Protein AF-S7RKQ4-F1 (afdb_monomer_lite)

Secondary structure (DSSP, 8-state):
-HHHHHH-TTTSTT--TTSPPPHHHHHHHIIIIIHHHHHHHHHHTTPPPPPBPTTGGG-THHHH-HHHHHHSB-SSPPPP------

pLDDT: mean 81.11, std 13.36, range [43.47, 96.31]

Radius of gyration: 15.57 Å; chains: 1; bounding box: 34×43×29 Å

Organism: Gloeophyllum trabeum (strain ATCC 11539 / FP-39264 / Madison 617) (NCBI:txid670483)

Sequence (86 aa):
MDELFLLGRGVCADWDPEEWICMDCVDDFLRHQLHIWWLDRKMKDGSILWKDCPKGYDCVDQIHDTKHARDYNHLCEPAPATITNA

Foldseek 3Di:
DVVLLVQPVPLCVPPDPPDDDDVVSVVVSCLPRVLVVVVVVCVVVVHDAAAADLCALVDPCCVVPVVVVVRHHNSDHHHPPPPPPD

Structure (mmCIF, N/CA/C/O backbone):
data_AF-S7RKQ4-F1
#
_entry.id   AF-S7RKQ4-F1
#
loop_
_atom_site.group_PDB
_atom_site.id
_atom_site.type_symbol
_atom_site.label_atom_id
_atom_site.label_alt_id
_atom_site.label_comp_id
_atom_site.label_asym_id
_atom_site.label_entity_id
_atom_site.label_seq_id
_atom_site.pdbx_PDB_ins_code
_atom_site.Cartn_x
_atom_site.Cartn_y
_atom_site.Cartn_z
_atom_site.occupancy
_atom_site.B_iso_or_equiv
_atom_site.auth_seq_id
_atom_site.auth_comp_id
_atom_site.auth_asym_id
_atom_site.auth_atom_id
_atom_site.pdbx_PDB_model_num
ATOM 1 N N . MET A 1 1 ? 8.507 -16.064 3.240 1.00 55.28 1 MET A N 1
ATOM 2 C CA . MET A 1 1 ? 8.877 -15.292 2.035 1.00 55.28 1 MET A CA 1
ATOM 3 C C . MET A 1 1 ? 8.152 -15.851 0.824 1.00 55.28 1 MET A C 1
ATOM 5 O O . MET A 1 1 ? 7.645 -15.070 0.047 1.00 55.28 1 MET A O 1
ATOM 9 N N . ASP A 1 2 ? 7.979 -17.165 0.724 1.00 59.22 2 ASP A N 1
ATOM 10 C CA . ASP A 1 2 ? 7.299 -17.822 -0.405 1.00 59.22 2 ASP A CA 1
ATOM 11 C C . ASP A 1 2 ? 5.869 -17.298 -0.664 1.00 59.22 2 ASP A C 1
ATOM 13 O O . ASP A 1 2 ? 5.487 -17.054 -1.802 1.00 59.22 2 ASP A O 1
ATOM 17 N N . GLU A 1 3 ? 5.098 -17.001 0.389 1.00 62.78 3 GLU A N 1
ATOM 18 C CA . GLU A 1 3 ? 3.759 -16.393 0.261 1.00 62.78 3 GLU A CA 1
ATOM 19 C C . GLU A 1 3 ? 3.768 -14.959 -0.304 1.00 62.78 3 GLU A C 1
ATOM 21 O O . GLU A 1 3 ? 2.785 -14.532 -0.905 1.00 62.78 3 GLU A O 1
ATOM 26 N N . LEU A 1 4 ? 4.863 -14.213 -0.122 1.00 64.38 4 LEU A N 1
ATOM 27 C CA . LEU A 1 4 ? 5.030 -12.855 -0.655 1.00 64.38 4 LEU A CA 1
ATOM 28 C C . LEU A 1 4 ? 5.180 -12.899 -2.185 1.00 64.38 4 LEU A C 1
ATOM 30 O O . LEU A 1 4 ? 4.580 -12.085 -2.880 1.00 64.38 4 LEU A O 1
ATOM 34 N N . PHE A 1 5 ? 5.892 -13.900 -2.711 1.00 60.25 5 PHE A N 1
ATOM 35 C CA . PHE A 1 5 ? 6.021 -14.130 -4.155 1.00 60.25 5 PHE A CA 1
ATOM 36 C C . PHE A 1 5 ? 4.711 -14.623 -4.792 1.00 60.25 5 PHE A C 1
ATOM 38 O O . PHE A 1 5 ? 4.392 -14.231 -5.910 1.00 60.25 5 PHE A O 1
ATOM 45 N N . LEU A 1 6 ? 3.897 -15.403 -4.067 1.00 59.88 6 LEU A N 1
ATOM 46 C CA . LEU A 1 6 ? 2.573 -15.852 -4.537 1.00 59.88 6 LEU A CA 1
ATOM 47 C C . LEU A 1 6 ? 1.531 -14.720 -4.621 1.00 59.88 6 LEU A C 1
ATOM 49 O O . LEU A 1 6 ? 0.571 -14.815 -5.392 1.00 59.88 6 LEU A O 1
ATOM 53 N N . LEU A 1 7 ? 1.705 -13.659 -3.828 1.00 58.16 7 LEU A N 1
ATOM 54 C CA . LEU A 1 7 ? 0.882 -12.447 -3.882 1.00 58.16 7 LEU A CA 1
ATOM 55 C C . LEU A 1 7 ? 1.342 -11.458 -4.961 1.00 58.16 7 LEU A C 1
ATOM 57 O O . LEU A 1 7 ? 0.540 -10.628 -5.382 1.00 58.16 7 LEU A O 1
ATOM 61 N N . GLY A 1 8 ? 2.571 -11.608 -5.465 1.00 52.38 8 GLY A N 1
ATOM 62 C CA . GLY A 1 8 ? 3.187 -10.806 -6.523 1.00 52.38 8 GLY A CA 1
ATOM 63 C C . GLY A 1 8 ? 2.587 -10.995 -7.918 1.00 52.38 8 GLY A C 1
ATOM 64 O O . GLY A 1 8 ? 3.317 -11.139 -8.898 1.00 52.38 8 GLY A O 1
ATOM 65 N N . ARG A 1 9 ? 1.255 -10.998 -8.043 1.00 56.38 9 ARG A N 1
ATOM 66 C CA . ARG A 1 9 ? 0.571 -10.998 -9.341 1.00 56.38 9 ARG A CA 1
ATOM 67 C C . ARG A 1 9 ? 0.881 -9.678 -10.052 1.00 56.38 9 ARG A C 1
ATOM 69 O O . ARG A 1 9 ? 0.253 -8.662 -9.780 1.00 56.38 9 ARG A O 1
ATOM 76 N N . GLY A 1 10 ? 1.867 -9.699 -10.944 1.00 61.53 10 GLY A N 1
ATOM 77 C CA . GLY A 1 10 ? 2.218 -8.587 -11.829 1.00 61.53 10 GLY A CA 1
ATOM 78 C C . GLY A 1 10 ? 3.719 -8.314 -11.883 1.00 61.53 10 GLY A C 1
ATOM 79 O O . GLY A 1 10 ? 4.334 -8.545 -12.914 1.00 61.53 10 GLY A O 1
ATOM 80 N N . VAL A 1 11 ? 4.312 -7.844 -10.781 1.00 65.44 11 VAL A N 1
ATOM 81 C CA . VAL A 1 11 ? 5.701 -7.327 -10.775 1.00 65.44 11 VAL A CA 1
ATOM 82 C C . VAL A 1 11 ? 6.753 -8.434 -10.906 1.00 65.44 11 VAL A C 1
ATOM 84 O O . VAL A 1 11 ? 7.786 -8.226 -11.533 1.00 65.44 11 VAL A O 1
ATOM 87 N N . CYS A 1 12 ? 6.487 -9.616 -10.350 1.00 67.06 12 CYS A N 1
ATOM 88 C CA . CYS A 1 12 ? 7.441 -10.729 -10.301 1.00 67.06 12 CYS A CA 1
ATOM 89 C C . CYS A 1 12 ? 6.822 -12.065 -10.735 1.00 67.06 12 CYS A C 1
ATOM 91 O O . CYS A 1 12 ? 7.324 -13.123 -10.370 1.00 67.06 12 CYS A O 1
ATOM 93 N N . ALA A 1 13 ? 5.704 -12.026 -11.468 1.00 67.50 13 ALA A N 1
ATOM 94 C CA . ALA A 1 13 ? 4.947 -13.227 -11.828 1.00 67.50 13 ALA A CA 1
ATOM 95 C C . ALA A 1 13 ? 5.769 -14.234 -12.655 1.00 67.50 13 ALA A C 1
ATOM 97 O O . ALA A 1 13 ? 5.535 -15.435 -12.545 1.00 67.50 13 ALA A O 1
ATOM 98 N N . ASP A 1 14 ? 6.744 -13.734 -13.419 1.00 75.88 14 ASP A N 1
ATOM 99 C CA . ASP A 1 14 ? 7.619 -14.524 -14.289 1.00 75.88 14 ASP A CA 1
ATOM 100 C C . ASP A 1 14 ? 9.051 -14.659 -13.737 1.00 75.88 14 ASP A C 1
ATOM 102 O O . ASP A 1 14 ? 9.954 -15.060 -14.466 1.00 75.88 14 ASP A O 1
ATOM 106 N N . TRP A 1 15 ? 9.296 -14.278 -12.477 1.00 79.94 15 TRP A N 1
ATOM 107 C CA . TRP A 1 15 ? 10.633 -14.391 -11.889 1.00 79.94 15 TRP A CA 1
ATOM 108 C C . TRP A 1 15 ? 10.948 -15.840 -11.530 1.00 79.94 15 TRP A C 1
ATOM 110 O O . TRP A 1 15 ? 10.169 -16.497 -10.834 1.00 79.94 15 TRP A O 1
ATOM 120 N N . ASP A 1 16 ? 12.117 -16.311 -11.961 1.00 79.94 16 ASP A N 1
ATOM 121 C CA . ASP A 1 16 ? 12.664 -17.588 -11.519 1.00 79.94 16 ASP A CA 1
ATOM 122 C C . ASP A 1 16 ? 13.226 -17.434 -10.090 1.00 79.94 16 ASP A C 1
ATOM 124 O O . ASP A 1 16 ? 14.096 -16.587 -9.861 1.00 79.94 16 ASP A O 1
ATOM 128 N N . PRO A 1 1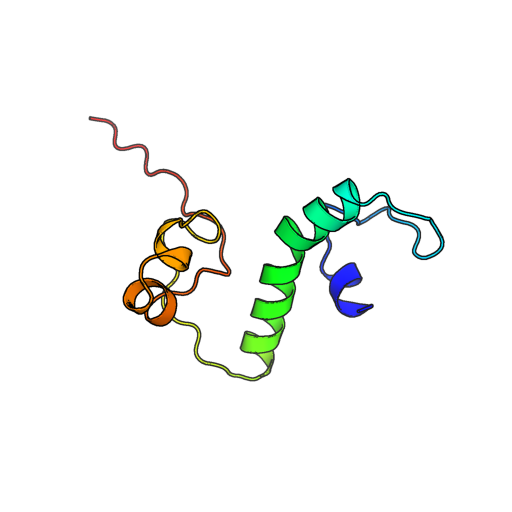7 ? 12.758 -18.229 -9.109 1.00 75.94 17 PRO A N 1
ATOM 129 C CA . PRO A 1 17 ? 13.296 -18.219 -7.750 1.00 75.94 17 PRO A CA 1
ATOM 130 C C . PRO A 1 17 ? 14.802 -18.515 -7.651 1.00 75.94 17 PRO A C 1
ATOM 132 O O . PRO A 1 17 ? 15.405 -18.209 -6.621 1.00 75.94 17 PRO A O 1
ATOM 135 N N . GLU A 1 18 ? 15.400 -19.133 -8.673 1.00 82.25 18 GLU A N 1
ATOM 136 C CA . GLU A 1 18 ? 16.829 -19.460 -8.729 1.00 82.25 18 GLU A CA 1
ATOM 137 C C . GLU A 1 18 ? 17.675 -18.392 -9.453 1.00 82.25 18 GLU A C 1
ATOM 139 O O . GLU A 1 18 ? 18.909 -18.464 -9.433 1.00 82.25 18 GLU A O 1
ATOM 144 N N . GLU A 1 19 ? 17.051 -17.374 -10.056 1.00 85.69 19 GLU A N 1
ATOM 145 C CA . GLU A 1 19 ? 17.757 -16.294 -10.746 1.00 85.69 19 GLU A CA 1
ATOM 146 C C . GLU A 1 19 ? 18.189 -15.154 -9.814 1.00 85.69 19 GLU A C 1
ATOM 148 O O . GLU A 1 19 ? 17.572 -14.825 -8.799 1.00 85.69 19 GLU A O 1
ATOM 153 N N . TRP A 1 20 ? 19.291 -14.504 -10.193 1.00 86.25 20 TRP A N 1
ATOM 154 C CA . TRP A 1 20 ? 19.769 -13.308 -9.512 1.00 86.25 20 TRP A CA 1
ATOM 155 C C . TRP A 1 20 ? 18.973 -12.095 -9.985 1.00 86.25 20 TRP A C 1
ATOM 157 O O . TRP A 1 20 ? 18.940 -11.794 -11.176 1.00 86.25 20 TRP A O 1
ATOM 167 N N . ILE A 1 21 ? 18.419 -11.342 -9.039 1.00 86.50 21 ILE A N 1
ATOM 168 C CA . ILE A 1 21 ? 17.759 -10.062 -9.303 1.00 86.50 21 ILE A CA 1
ATOM 169 C C . ILE A 1 21 ? 18.672 -8.899 -8.917 1.00 86.50 21 ILE A C 1
ATOM 171 O O . ILE A 1 21 ? 19.431 -8.973 -7.946 1.00 86.50 21 ILE A O 1
ATOM 175 N N . CYS A 1 22 ? 18.621 -7.811 -9.685 1.00 90.25 22 CYS A N 1
ATOM 176 C CA . CYS A 1 22 ? 19.353 -6.601 -9.330 1.00 90.25 22 CYS A CA 1
ATOM 177 C C . CYS A 1 22 ? 18.661 -5.861 -8.173 1.00 90.25 22 CYS A C 1
ATOM 179 O O . CYS A 1 22 ? 17.489 -6.091 -7.867 1.00 90.25 22 CYS A O 1
ATOM 181 N N . MET A 1 23 ? 19.388 -4.938 -7.540 1.00 87.19 23 MET A N 1
ATOM 182 C CA . MET A 1 23 ? 18.854 -4.162 -6.417 1.00 87.19 23 MET A CA 1
ATOM 183 C C . MET A 1 23 ? 17.671 -3.271 -6.805 1.00 87.19 23 MET A C 1
ATOM 185 O O . MET A 1 23 ? 16.783 -3.085 -5.981 1.00 87.19 23 MET A O 1
ATOM 189 N N . ASP A 1 24 ? 17.622 -2.777 -8.043 1.00 88.19 24 ASP A N 1
ATOM 190 C CA . ASP A 1 24 ? 16.497 -1.965 -8.522 1.00 88.19 24 ASP A CA 1
ATOM 191 C C . ASP A 1 24 ? 15.213 -2.804 -8.593 1.00 88.19 24 ASP A C 1
ATOM 193 O O . ASP A 1 24 ? 14.167 -2.384 -8.109 1.00 88.19 24 ASP A O 1
ATOM 197 N N . CYS A 1 25 ? 15.306 -4.046 -9.086 1.00 85.88 25 CYS A N 1
ATOM 198 C CA . CYS A 1 25 ? 14.183 -4.983 -9.076 1.00 85.88 25 CYS A CA 1
ATOM 199 C C . CYS A 1 25 ? 13.726 -5.311 -7.647 1.00 85.88 25 CYS A C 1
ATOM 201 O O . CYS A 1 25 ? 12.525 -5.389 -7.390 1.00 85.88 25 CYS A O 1
ATOM 203 N N . VAL A 1 26 ? 14.662 -5.481 -6.704 1.00 85.25 26 VAL A N 1
ATOM 204 C CA . VAL A 1 26 ? 14.321 -5.674 -5.284 1.00 85.25 26 VAL A CA 1
ATOM 205 C C . VAL A 1 26 ? 13.557 -4.465 -4.744 1.00 85.25 26 VAL A C 1
ATOM 207 O O . VAL A 1 26 ? 12.534 -4.647 -4.085 1.00 85.25 26 VAL A O 1
ATOM 210 N N . ASP A 1 27 ? 14.028 -3.247 -5.017 1.00 83.31 27 ASP A N 1
ATOM 211 C CA . ASP A 1 27 ? 13.380 -2.019 -4.548 1.00 83.31 27 ASP A CA 1
ATOM 212 C C . ASP A 1 27 ? 11.957 -1.894 -5.112 1.00 83.31 27 ASP A C 1
ATOM 214 O O . ASP A 1 27 ? 11.004 -1.703 -4.353 1.00 83.31 27 ASP A O 1
ATOM 218 N N . ASP A 1 28 ? 11.783 -2.119 -6.416 1.00 82.50 28 ASP A N 1
ATOM 219 C CA . ASP A 1 28 ? 10.471 -2.110 -7.065 1.00 82.50 28 ASP A CA 1
ATOM 220 C C . ASP A 1 28 ? 9.526 -3.154 -6.467 1.00 82.50 28 ASP A C 1
ATOM 222 O O . ASP A 1 28 ? 8.360 -2.859 -6.185 1.00 82.50 28 ASP A O 1
ATOM 226 N N . PHE A 1 29 ? 10.010 -4.370 -6.219 1.00 83.19 29 PHE A N 1
ATOM 227 C CA . PHE A 1 29 ? 9.204 -5.407 -5.589 1.00 83.19 29 PHE A CA 1
ATOM 228 C C . PHE A 1 29 ? 8.750 -5.004 -4.184 1.00 83.19 29 PHE A C 1
ATOM 230 O O . PHE A 1 29 ? 7.567 -5.124 -3.856 1.00 83.19 29 PHE A O 1
ATOM 237 N N . LEU A 1 30 ? 9.658 -4.486 -3.353 1.00 82.31 30 LEU A N 1
ATOM 238 C CA . LEU A 1 30 ? 9.317 -4.060 -1.996 1.00 82.31 30 LEU A CA 1
ATOM 239 C C . LEU A 1 30 ? 8.311 -2.904 -2.010 1.00 82.31 30 LEU A C 1
ATOM 241 O O . LEU A 1 30 ? 7.352 -2.933 -1.237 1.00 82.31 30 LEU A O 1
ATOM 245 N N . ARG A 1 31 ? 8.469 -1.931 -2.915 1.00 78.94 31 ARG A N 1
ATOM 246 C CA . ARG A 1 31 ? 7.526 -0.812 -3.065 1.00 78.94 31 ARG A CA 1
ATOM 247 C C . ARG A 1 31 ? 6.119 -1.293 -3.397 1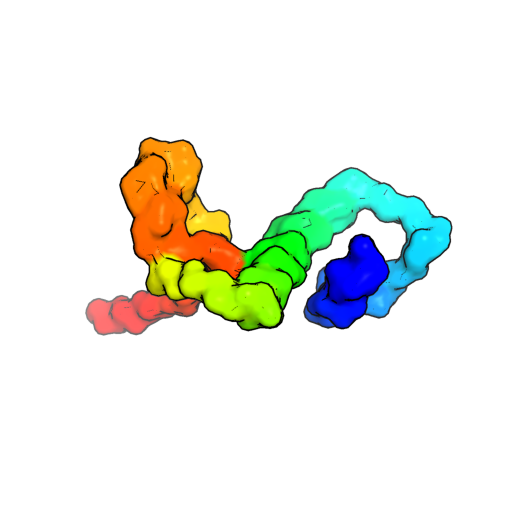.00 78.94 31 ARG A C 1
ATOM 249 O O . ARG A 1 31 ? 5.167 -0.859 -2.753 1.00 78.94 31 ARG A O 1
ATOM 256 N N . HIS A 1 32 ? 5.988 -2.220 -4.342 1.00 79.00 32 HIS A N 1
ATOM 257 C CA . HIS A 1 32 ? 4.681 -2.620 -4.862 1.00 79.00 32 HIS A CA 1
ATOM 258 C C . HIS A 1 32 ? 4.025 -3.783 -4.107 1.00 79.00 32 HIS A C 1
ATOM 260 O O . HIS A 1 32 ? 2.804 -3.854 -4.078 1.00 79.00 32 HIS A O 1
ATOM 266 N N . GLN A 1 33 ? 4.790 -4.698 -3.502 1.00 82.69 33 GLN A N 1
ATOM 267 C CA . GLN A 1 33 ? 4.241 -5.954 -2.962 1.00 82.69 33 GLN A CA 1
ATOM 268 C C .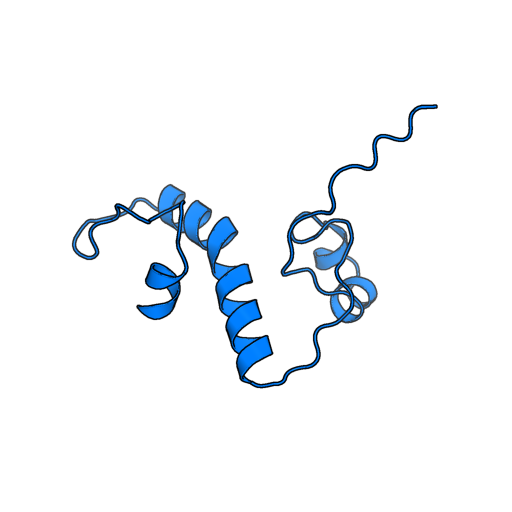 GLN A 1 33 ? 4.297 -6.056 -1.438 1.00 82.69 33 GLN A C 1
ATOM 270 O O . GLN A 1 33 ? 3.416 -6.669 -0.828 1.00 82.69 33 GLN A O 1
ATOM 275 N N . LEU A 1 34 ? 5.295 -5.443 -0.788 1.00 83.50 34 LEU A N 1
ATOM 276 C CA . LEU A 1 34 ? 5.489 -5.617 0.656 1.00 83.50 34 LEU A CA 1
ATOM 277 C C . LEU A 1 34 ? 4.294 -5.099 1.465 1.00 83.50 34 LEU A C 1
ATOM 279 O O . LEU A 1 34 ? 3.855 -5.752 2.414 1.00 83.50 34 LEU A O 1
ATOM 283 N N . HIS A 1 35 ? 3.760 -3.936 1.087 1.00 81.06 35 HIS A N 1
ATOM 284 C CA . HIS A 1 35 ? 2.650 -3.309 1.798 1.00 81.06 35 HIS A CA 1
ATOM 285 C C . HIS A 1 35 ? 1.351 -4.126 1.671 1.00 81.06 35 HIS A C 1
ATOM 287 O O . HIS A 1 35 ? 0.643 -4.284 2.665 1.00 81.06 35 HIS A O 1
ATOM 293 N N . ILE A 1 36 ? 1.092 -4.721 0.499 1.00 82.06 36 ILE A N 1
ATOM 294 C CA . ILE A 1 36 ? -0.074 -5.582 0.234 1.00 82.06 36 ILE A CA 1
ATOM 295 C C . ILE A 1 36 ? 0.005 -6.869 1.059 1.00 82.06 36 ILE A C 1
ATOM 297 O O . ILE A 1 36 ? -0.947 -7.235 1.747 1.00 82.06 36 ILE A O 1
ATOM 301 N N . TRP A 1 37 ? 1.159 -7.542 1.042 1.00 84.50 37 TRP A N 1
ATOM 302 C CA . TRP A 1 37 ? 1.376 -8.754 1.836 1.00 84.50 37 TRP A CA 1
ATOM 303 C C . TRP A 1 37 ? 1.234 -8.500 3.334 1.00 84.50 37 TRP A C 1
ATOM 305 O O . TRP A 1 37 ? 0.653 -9.308 4.062 1.00 84.50 37 TRP A O 1
ATOM 315 N N . TRP A 1 38 ? 1.739 -7.362 3.810 1.00 85.06 38 TRP A N 1
ATOM 316 C CA . TRP A 1 38 ? 1.611 -7.003 5.215 1.00 85.06 38 TRP A CA 1
ATOM 317 C C . TRP A 1 38 ? 0.159 -6.708 5.608 1.00 85.06 38 TRP A C 1
ATOM 319 O O . TRP A 1 38 ? -0.279 -7.117 6.686 1.00 85.06 38 TRP A O 1
ATOM 329 N N . LEU A 1 39 ? -0.603 -6.058 4.723 1.00 85.75 39 LEU A N 1
ATOM 330 C CA . LEU A 1 39 ? -2.029 -5.814 4.915 1.00 85.75 39 LEU A CA 1
ATOM 331 C C . LEU A 1 39 ? -2.819 -7.126 5.015 1.00 85.75 39 LEU A C 1
ATOM 333 O O . LEU A 1 39 ? -3.581 -7.301 5.963 1.00 85.75 39 LEU A O 1
ATOM 337 N N . ASP A 1 40 ? -2.587 -8.074 4.102 1.00 84.94 40 ASP A N 1
ATOM 338 C CA . ASP A 1 40 ? -3.232 -9.396 4.116 1.00 84.94 40 ASP A CA 1
ATOM 339 C C . ASP A 1 40 ? -2.986 -10.139 5.441 1.00 84.94 40 ASP A C 1
ATOM 341 O O . ASP A 1 40 ? -3.909 -10.705 6.030 1.00 84.94 40 ASP A O 1
ATOM 345 N N . ARG A 1 41 ? -1.765 -10.069 5.983 1.00 87.00 41 ARG A N 1
ATOM 346 C CA . ARG A 1 41 ? -1.450 -10.666 7.291 1.00 87.00 41 ARG A CA 1
ATOM 347 C C . ARG A 1 41 ? -2.202 -10.004 8.439 1.00 87.00 41 ARG A C 1
ATOM 349 O O . ARG A 1 41 ? -2.771 -10.723 9.257 1.00 87.00 41 ARG A O 1
ATOM 356 N N . LYS A 1 42 ? -2.261 -8.669 8.462 1.00 86.31 42 LYS A N 1
ATOM 357 C CA . LYS A 1 42 ? -3.059 -7.917 9.444 1.00 86.31 42 LYS A CA 1
ATOM 358 C C . LYS A 1 42 ? -4.553 -8.218 9.341 1.00 86.31 42 LYS A C 1
ATOM 360 O O . LYS A 1 42 ? -5.272 -8.207 10.329 1.00 86.31 42 LYS A O 1
ATOM 365 N N . MET A 1 43 ? -5.056 -8.487 8.143 1.00 86.06 43 MET A N 1
ATOM 366 C CA . MET A 1 43 ? -6.453 -8.887 7.982 1.00 86.06 43 MET A CA 1
ATOM 367 C C . MET A 1 43 ? -6.685 -10.304 8.515 1.00 86.06 43 MET A C 1
ATOM 369 O O . MET A 1 43 ? -7.661 -10.544 9.223 1.00 86.06 43 MET A O 1
ATOM 373 N N . LYS A 1 44 ? -5.771 -11.238 8.222 1.00 88.50 44 LYS A N 1
ATOM 374 C CA . LYS A 1 44 ? -5.841 -12.632 8.690 1.00 88.50 44 LYS A CA 1
ATOM 375 C C . LYS A 1 44 ? -5.686 -12.775 10.203 1.00 88.50 44 LYS A C 1
ATOM 377 O O . LYS A 1 44 ? -6.278 -13.687 10.774 1.00 88.50 44 LYS A O 1
ATOM 382 N N . ASP A 1 45 ? -4.910 -11.908 10.849 1.00 91.75 45 ASP A N 1
ATOM 383 C CA . ASP A 1 45 ? -4.734 -11.916 12.306 1.00 91.75 45 ASP A CA 1
ATOM 384 C C . ASP A 1 45 ? -5.853 -11.176 13.070 1.00 91.75 45 ASP A C 1
ATOM 386 O O . ASP A 1 45 ? -5.899 -11.226 14.300 1.00 91.75 45 ASP A O 1
ATOM 390 N N . GLY A 1 46 ? -6.789 -10.542 12.351 1.00 89.44 46 GLY A N 1
ATOM 391 C CA . GLY A 1 46 ? -7.908 -9.804 12.931 1.00 89.44 46 GLY A CA 1
ATOM 392 C C . GLY A 1 46 ? -7.540 -8.416 13.463 1.00 89.44 46 GLY A C 1
ATOM 393 O O . GLY A 1 46 ? -8.313 -7.839 14.231 1.00 89.44 46 GLY A O 1
ATOM 394 N N . SER A 1 47 ? -6.383 -7.867 13.085 1.00 86.88 47 SER A N 1
ATOM 395 C CA . SER A 1 47 ? -5.986 -6.508 13.445 1.00 86.88 47 SER A CA 1
ATOM 396 C C . SER A 1 47 ? -6.967 -5.467 12.909 1.00 86.88 47 SER A C 1
ATOM 398 O O . SER A 1 47 ? -7.473 -5.547 11.789 1.00 86.88 47 SER A O 1
ATOM 400 N N . ILE A 1 48 ? -7.181 -4.417 13.702 1.00 83.06 48 ILE A N 1
ATOM 401 C CA . ILE A 1 48 ? -7.959 -3.254 13.277 1.00 83.06 48 ILE A CA 1
ATOM 402 C C . ILE A 1 48 ? -7.115 -2.446 12.290 1.00 83.06 48 ILE A C 1
ATOM 404 O O . ILE A 1 48 ? -6.038 -1.950 12.632 1.00 83.06 48 ILE A O 1
ATOM 408 N N . LEU A 1 49 ? -7.624 -2.298 11.070 1.00 83.62 49 LEU A N 1
ATOM 409 C CA . LEU A 1 49 ? -7.082 -1.369 10.087 1.00 83.62 49 LEU A CA 1
ATOM 410 C C . LEU A 1 49 ? -7.716 0.005 10.297 1.00 83.62 49 LEU A C 1
ATOM 412 O O . LEU A 1 49 ? -8.939 0.141 10.363 1.00 83.62 49 LEU A O 1
ATOM 416 N N . TRP A 1 50 ? -6.872 1.026 10.429 1.00 88.69 50 TRP A N 1
ATOM 417 C CA . TRP A 1 50 ? -7.323 2.413 10.447 1.00 88.69 50 TRP A CA 1
ATOM 418 C C . TRP A 1 50 ? -7.887 2.812 9.085 1.00 88.69 50 TRP A C 1
ATOM 420 O O . TRP A 1 50 ? -7.694 2.127 8.084 1.00 88.69 50 TRP A O 1
ATOM 430 N N . LYS A 1 51 ? -8.578 3.952 9.046 1.00 91.88 51 LYS A N 1
ATOM 431 C CA . LYS A 1 51 ? -9.089 4.509 7.795 1.00 91.88 51 LYS A CA 1
ATOM 432 C C . LYS A 1 51 ? -7.935 4.770 6.824 1.00 91.88 51 LYS A C 1
ATOM 434 O O . LYS A 1 51 ? -6.936 5.369 7.216 1.00 91.88 51 LYS A O 1
ATOM 439 N N . ASP A 1 52 ? -8.115 4.397 5.564 1.00 91.81 52 ASP A N 1
ATOM 440 C CA . ASP A 1 52 ? -7.144 4.666 4.505 1.00 91.81 52 ASP A CA 1
ATOM 441 C C . ASP A 1 52 ? -6.851 6.163 4.355 1.00 91.81 52 ASP A C 1
ATOM 443 O O . ASP A 1 52 ? -7.752 7.015 4.344 1.00 91.81 52 ASP A O 1
ATOM 447 N N . CYS A 1 53 ? -5.564 6.484 4.242 1.00 94.00 53 CYS A N 1
ATOM 448 C CA . CYS A 1 53 ? -5.107 7.805 3.852 1.00 94.00 53 CYS A CA 1
ATOM 449 C C . CYS A 1 53 ? -5.440 8.028 2.369 1.00 94.00 53 CYS A C 1
ATOM 451 O O . CYS A 1 53 ? -5.084 7.188 1.546 1.00 94.00 53 CYS A O 1
ATOM 453 N N . PRO A 1 54 ? -6.029 9.171 1.970 1.00 92.62 54 PRO A N 1
ATOM 454 C CA . PRO A 1 54 ? -6.297 9.451 0.557 1.00 92.62 54 PRO A CA 1
ATOM 455 C C . PRO A 1 54 ? -5.045 9.452 -0.325 1.00 92.62 54 PRO A C 1
ATOM 457 O O . PRO A 1 54 ? -5.140 9.198 -1.519 1.00 92.62 54 PRO A O 1
ATOM 460 N N . LYS A 1 55 ? -3.876 9.752 0.254 1.00 92.06 55 LYS A N 1
ATOM 461 C CA . LYS A 1 55 ? -2.587 9.723 -0.446 1.00 92.06 55 LYS A CA 1
ATOM 462 C C . LYS A 1 55 ? -1.899 8.352 -0.378 1.00 92.06 55 LYS A C 1
ATOM 464 O O . LYS A 1 55 ? -0.830 8.213 -0.952 1.00 92.06 55 LYS A O 1
ATOM 469 N N . GLY A 1 56 ? -2.472 7.371 0.324 1.00 90.62 56 GLY A N 1
ATOM 470 C CA . GLY A 1 56 ? -1.919 6.021 0.435 1.00 90.62 56 GLY A CA 1
ATOM 471 C C . GLY A 1 56 ? -0.440 5.994 0.824 1.00 90.62 56 GLY A C 1
ATOM 472 O O . GLY A 1 56 ? 0.012 6.796 1.652 1.00 90.62 56 GLY A O 1
ATOM 473 N N . TYR A 1 57 ? 0.316 5.105 0.178 1.00 88.00 57 TYR A N 1
ATOM 474 C CA . TYR A 1 57 ? 1.769 4.999 0.335 1.00 88.00 57 TYR A CA 1
ATOM 475 C C . TYR A 1 57 ? 2.549 6.236 -0.162 1.00 88.00 57 TYR A C 1
ATOM 477 O O . TYR A 1 57 ? 3.681 6.435 0.276 1.00 88.00 57 TYR A O 1
ATOM 485 N N . ASP A 1 58 ? 1.945 7.121 -0.969 1.00 89.12 58 ASP A N 1
ATOM 486 C CA . ASP A 1 58 ? 2.557 8.378 -1.447 1.00 89.12 58 ASP A CA 1
ATOM 487 C C . ASP A 1 58 ? 2.449 9.532 -0.429 1.00 89.12 58 ASP A C 1
ATOM 489 O O . ASP A 1 58 ? 2.898 10.659 -0.669 1.00 89.12 58 ASP A O 1
ATOM 493 N N . CYS A 1 59 ? 1.828 9.302 0.732 1.00 93.25 59 CYS A N 1
ATOM 494 C CA . CYS A 1 59 ? 1.637 10.349 1.726 1.00 93.25 59 CYS A CA 1
ATOM 495 C C . CYS A 1 59 ? 2.957 10.764 2.397 1.00 93.25 59 CYS A C 1
ATOM 497 O O . CYS A 1 59 ? 3.439 10.080 3.292 1.00 93.25 59 CYS A O 1
ATOM 499 N N . VAL A 1 60 ? 3.516 11.927 2.061 1.00 94.62 60 VAL A N 1
ATOM 500 C CA . VAL A 1 60 ? 4.728 12.450 2.734 1.00 94.62 60 VAL A CA 1
ATOM 501 C C . VAL A 1 60 ? 4.522 12.753 4.225 1.00 94.62 60 VAL A C 1
ATOM 503 O O . VAL A 1 60 ? 5.464 12.680 5.015 1.00 94.62 60 VAL A O 1
ATOM 506 N N . ASP A 1 61 ? 3.282 13.033 4.636 1.00 95.62 61 ASP A N 1
ATOM 507 C CA . ASP A 1 61 ? 2.946 13.367 6.024 1.00 95.62 61 ASP A CA 1
ATOM 508 C C . ASP A 1 61 ? 3.140 12.161 6.959 1.00 95.62 61 ASP A C 1
ATOM 510 O O . ASP A 1 61 ? 3.375 12.343 8.150 1.00 95.62 61 ASP A O 1
ATOM 514 N N . GLN A 1 62 ? 3.149 10.931 6.425 1.00 93.44 62 GLN A N 1
ATOM 515 C CA . GLN A 1 62 ? 3.441 9.717 7.200 1.00 93.44 62 GLN A CA 1
ATOM 516 C C . GLN A 1 62 ? 4.866 9.712 7.793 1.00 93.44 62 GLN A C 1
ATOM 518 O O . GLN A 1 62 ? 5.124 9.012 8.769 1.00 93.44 62 GLN A O 1
ATOM 523 N N . ILE A 1 63 ? 5.789 10.496 7.217 1.00 94.06 63 ILE A N 1
ATOM 524 C CA . ILE A 1 63 ? 7.191 10.599 7.656 1.00 94.06 63 ILE A CA 1
ATOM 525 C C . ILE A 1 63 ? 7.356 11.692 8.720 1.00 94.06 63 ILE A C 1
ATOM 527 O O . ILE A 1 63 ? 8.175 11.565 9.631 1.00 94.06 63 ILE A O 1
ATOM 531 N N . HIS A 1 64 ? 6.597 12.783 8.598 1.00 94.06 64 HIS A N 1
ATOM 532 C CA . HIS A 1 64 ? 6.846 14.020 9.344 1.00 94.06 64 HIS A CA 1
ATOM 533 C C . HIS A 1 64 ? 5.796 14.326 10.419 1.00 94.06 64 HIS A C 1
ATOM 535 O O . HIS A 1 64 ? 6.096 15.055 11.363 1.00 94.06 64 HIS A O 1
ATOM 541 N N . ASP A 1 65 ? 4.594 13.756 10.318 1.00 96.31 65 ASP A N 1
ATOM 542 C CA . ASP A 1 65 ? 3.512 13.917 11.287 1.00 96.31 65 ASP A CA 1
ATOM 543 C C . ASP A 1 65 ? 3.180 12.563 11.927 1.00 96.31 65 ASP A C 1
ATOM 545 O O . ASP A 1 65 ? 2.433 11.736 11.401 1.00 96.31 65 ASP A O 1
ATOM 549 N N . THR A 1 66 ? 3.730 12.346 13.122 1.00 94.38 66 THR A N 1
ATOM 550 C CA . THR A 1 66 ? 3.517 11.116 13.895 1.00 94.38 66 THR A CA 1
ATOM 551 C C . THR A 1 66 ? 2.056 10.898 14.276 1.00 94.38 66 THR A C 1
ATOM 553 O O . THR A 1 66 ? 1.625 9.752 14.420 1.00 94.38 66 THR A O 1
ATOM 556 N N . LYS A 1 67 ? 1.270 11.971 14.429 1.00 95.69 67 LYS A N 1
ATOM 557 C CA . LYS A 1 67 ? -0.162 11.861 14.696 1.00 95.69 67 LYS A CA 1
ATOM 558 C C . LYS A 1 67 ? -0.886 11.380 13.439 1.00 95.69 67 LYS A C 1
ATOM 560 O O . LYS A 1 67 ? -1.691 10.459 13.533 1.00 95.69 67 LYS A O 1
ATOM 565 N N . HIS A 1 68 ? -0.576 11.951 12.275 1.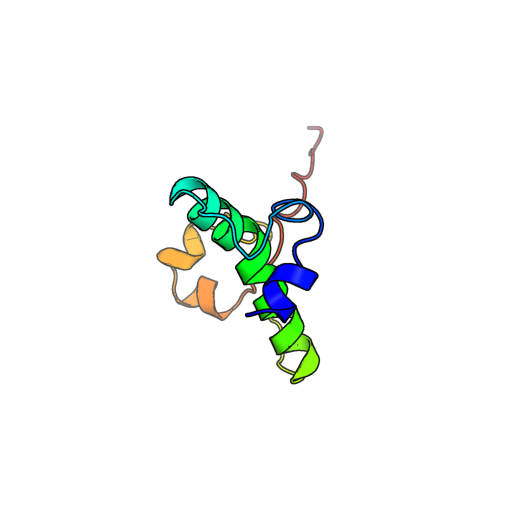00 95.62 68 HIS A N 1
ATOM 566 C CA . HIS A 1 68 ? -1.121 11.494 10.995 1.00 95.62 68 HIS A CA 1
ATOM 567 C C . HIS A 1 68 ? -0.777 10.023 10.722 1.00 95.62 68 HIS A C 1
ATOM 569 O O . HIS A 1 68 ? -1.669 9.238 10.407 1.00 95.62 68 HIS A O 1
ATOM 575 N N . ALA A 1 69 ? 0.492 9.641 10.899 1.00 93.69 69 ALA A N 1
ATOM 576 C CA . ALA A 1 69 ? 0.980 8.275 10.696 1.00 93.69 69 ALA A CA 1
ATOM 577 C C . ALA A 1 69 ? 0.262 7.235 11.575 1.00 93.69 69 ALA A C 1
ATOM 579 O O . ALA A 1 69 ? 0.106 6.082 11.186 1.00 93.69 69 ALA A O 1
ATOM 580 N N . ARG A 1 70 ? -0.181 7.636 12.772 1.00 92.25 70 ARG A N 1
ATOM 581 C CA . ARG A 1 70 ? -0.901 6.756 13.698 1.00 92.25 70 ARG A CA 1
ATOM 582 C C . ARG A 1 70 ? -2.389 6.633 13.375 1.00 92.25 70 ARG A C 1
ATOM 584 O O . ARG A 1 70 ? -2.966 5.575 13.599 1.00 92.25 70 ARG A O 1
ATOM 591 N N . ASP A 1 71 ? -3.008 7.720 12.927 1.00 93.81 71 ASP A N 1
ATOM 592 C CA . ASP A 1 71 ? -4.466 7.814 12.817 1.00 93.81 71 ASP A CA 1
ATOM 593 C C . ASP A 1 71 ? -5.001 7.297 11.457 1.00 93.81 71 ASP A C 1
ATOM 595 O O . ASP A 1 71 ? -6.212 7.118 11.310 1.00 93.81 71 ASP A O 1
ATOM 599 N N . TYR A 1 72 ? -4.123 7.041 10.477 1.00 93.81 72 TYR A N 1
ATOM 600 C CA . TYR A 1 72 ? -4.477 6.566 9.134 1.00 93.81 72 TYR A CA 1
ATOM 601 C C . TYR A 1 72 ? -3.705 5.305 8.727 1.00 93.81 72 TYR A C 1
ATOM 603 O O . TYR A 1 72 ? -2.586 5.070 9.175 1.00 93.81 72 TYR A O 1
ATOM 611 N N . ASN A 1 73 ? -4.304 4.502 7.846 1.00 91.25 73 ASN A N 1
ATOM 612 C CA . ASN A 1 73 ? -3.620 3.427 7.137 1.00 91.25 73 ASN A CA 1
ATOM 613 C C . ASN A 1 73 ? -2.940 3.985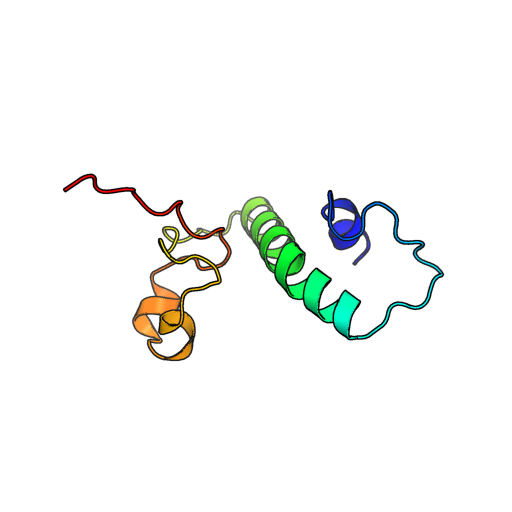 5.875 1.00 91.25 73 ASN A C 1
ATOM 615 O O . ASN A 1 73 ? -3.602 4.598 5.040 1.00 91.25 73 ASN A O 1
ATOM 619 N N . HIS A 1 74 ? -1.635 3.754 5.729 1.00 91.44 74 HIS A N 1
ATOM 620 C CA . HIS A 1 74 ? -0.847 4.111 4.534 1.00 91.44 74 HIS A CA 1
ATOM 621 C C . HIS A 1 74 ? -0.502 2.898 3.666 1.00 91.44 74 HIS A C 1
ATOM 623 O O . HIS A 1 74 ? 0.102 3.047 2.611 1.00 91.44 74 HIS A O 1
ATOM 629 N N . LEU A 1 75 ? -0.885 1.691 4.092 1.00 88.81 75 LEU A N 1
ATOM 630 C CA . LEU A 1 75 ? -0.688 0.447 3.342 1.00 88.81 75 LEU A CA 1
ATOM 631 C C . LEU A 1 75 ? -1.818 0.258 2.318 1.00 88.81 75 LEU A C 1
ATOM 633 O O . LEU A 1 75 ? -2.481 -0.775 2.304 1.00 88.81 75 LEU A O 1
ATOM 637 N N . CYS A 1 76 ? -2.087 1.287 1.520 1.00 85.81 76 CYS A N 1
ATOM 638 C CA . CYS A 1 76 ? -3.152 1.317 0.523 1.00 85.81 76 CYS A CA 1
ATOM 639 C C . CYS A 1 76 ? -2.736 2.153 -0.690 1.00 85.81 76 CYS A C 1
ATOM 641 O O . CYS A 1 76 ? -1.869 3.028 -0.591 1.00 85.81 76 CYS A O 1
ATOM 643 N N . GLU A 1 77 ? -3.366 1.882 -1.833 1.00 85.25 77 GLU A N 1
ATOM 644 C CA . GLU A 1 77 ? -3.196 2.702 -3.030 1.00 85.25 77 GLU A CA 1
ATOM 645 C C . GLU A 1 77 ? -3.729 4.126 -2.791 1.00 85.25 77 GLU A C 1
ATOM 647 O O . GLU A 1 77 ? -4.757 4.299 -2.122 1.00 85.25 77 GLU A O 1
ATOM 652 N N . PRO A 1 78 ? -3.066 5.160 -3.339 1.00 88.38 78 PRO A N 1
ATOM 653 C CA . PRO A 1 78 ? -3.617 6.504 -3.373 1.00 88.38 78 PRO A CA 1
ATOM 654 C C . PRO A 1 78 ? -5.004 6.498 -4.018 1.00 88.38 78 PRO A C 1
ATOM 656 O O . PRO A 1 78 ? -5.223 5.885 -5.065 1.00 88.38 78 PRO A O 1
ATOM 659 N N . ALA A 1 79 ? -5.947 7.215 -3.411 1.00 85.19 79 ALA A N 1
ATOM 660 C CA . ALA A 1 79 ? -7.264 7.378 -4.000 1.00 85.19 79 ALA A CA 1
ATOM 661 C C . ALA A 1 79 ? -7.121 8.052 -5.378 1.00 85.19 79 ALA A C 1
ATOM 663 O O . ALA A 1 79 ? -6.330 8.995 -5.510 1.00 85.19 79 ALA A O 1
ATOM 664 N N . PRO A 1 80 ? -7.889 7.618 -6.399 1.00 79.56 80 PRO A N 1
ATOM 665 C CA . PRO A 1 80 ? -7.847 8.252 -7.704 1.00 79.56 80 PRO A CA 1
ATOM 666 C C . PRO A 1 80 ? -8.087 9.747 -7.536 1.00 79.56 80 PRO A C 1
ATOM 668 O O . PRO A 1 80 ? -8.997 10.148 -6.802 1.00 79.56 80 PRO A O 1
ATOM 671 N N . ALA A 1 81 ? -7.273 10.566 -8.205 1.00 70.44 81 ALA A N 1
ATOM 672 C CA . ALA A 1 81 ? -7.455 12.007 -8.183 1.00 70.44 81 ALA A CA 1
ATOM 673 C C . ALA A 1 81 ? -8.906 12.306 -8.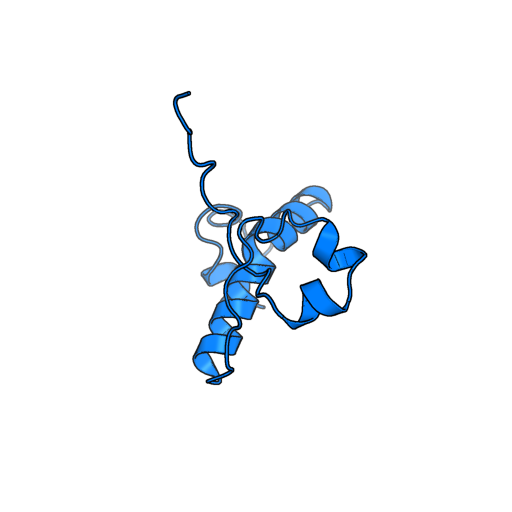569 1.00 70.44 81 ALA A C 1
ATOM 675 O O . ALA A 1 81 ? -9.339 12.013 -9.686 1.00 70.44 81 ALA A O 1
ATOM 676 N N . THR A 1 82 ? -9.682 12.848 -7.631 1.00 60.41 82 THR A N 1
ATOM 677 C CA . THR A 1 82 ? -11.018 13.334 -7.946 1.00 60.41 82 THR A CA 1
ATOM 678 C C . THR A 1 82 ? -10.833 14.456 -8.950 1.00 60.41 82 THR A C 1
ATOM 680 O O . THR A 1 82 ? -10.376 15.538 -8.580 1.00 60.41 82 THR A O 1
ATOM 683 N N . ILE A 1 83 ? -11.144 14.194 -10.222 1.00 52.50 83 ILE A N 1
ATOM 684 C CA . ILE A 1 83 ? -11.245 15.234 -11.241 1.00 52.50 83 ILE A CA 1
ATOM 685 C C . ILE A 1 83 ? -12.437 16.095 -10.827 1.00 52.50 83 ILE A C 1
ATOM 687 O O . ILE A 1 83 ? -13.586 15.817 -11.167 1.00 52.50 83 ILE A O 1
ATOM 691 N N . THR A 1 84 ? -12.188 17.116 -10.016 1.00 48.06 84 THR A N 1
ATOM 692 C CA . THR A 1 84 ? -13.142 18.198 -9.821 1.00 48.06 84 THR A CA 1
ATOM 693 C C . THR A 1 84 ? -13.119 19.010 -11.106 1.00 48.06 84 THR A C 1
ATOM 695 O O . THR A 1 84 ? -12.226 19.833 -11.299 1.00 48.06 84 THR A O 1
ATOM 698 N N . ASN A 1 85 ? -14.062 18.736 -12.010 1.00 44.91 85 ASN A N 1
ATOM 699 C CA . ASN A 1 85 ? -14.386 19.669 -13.083 1.00 44.91 85 ASN A CA 1
ATOM 700 C C . ASN A 1 85 ? -14.886 20.954 -12.410 1.00 44.91 85 ASN A C 1
ATOM 702 O O . ASN A 1 85 ? -15.984 20.963 -11.849 1.00 44.91 85 ASN A O 1
ATOM 706 N N . ALA A 1 86 ? -14.028 21.972 -12.390 1.00 43.47 86 ALA A N 1
ATOM 707 C CA . ALA A 1 86 ? -14.382 23.346 -12.059 1.00 43.47 86 ALA A CA 1
ATOM 708 C C . ALA A 1 86 ? -14.868 24.067 -13.320 1.00 43.47 86 ALA A C 1
ATOM 710 O O . ALA A 1 86 ? -14.299 23.788 -14.403 1.00 43.47 86 ALA A O 1
#